Protein AF-A0A5W3Q4G2-F1 (afdb_monomer_lite)

Secondary structure (DSSP, 8-state):
--HHHHHHHTHHHHHHHHHHHHHHS-HHHHHHHHHHHHHHHHHHHHHHHHHHHHHHHHHHHHHHHHHHHHHH--SHHHHHHHHHHHHHHHHHHHHHHHHHHHHHHHHHHHHHHHHHHHHHH-HHHHHHHHHHHHHHHHHH--

Structure (mmCIF, N/CA/C/O backbone):
data_AF-A0A5W3Q4G2-F1
#
_entry.id   AF-A0A5W3Q4G2-F1
#
loop_
_atom_site.group_PDB
_atom_site.id
_atom_site.type_symbol
_atom_site.label_atom_id
_atom_site.label_alt_id
_atom_site.label_comp_id
_atom_site.label_asym_id
_atom_site.label_entity_id
_atom_site.label_seq_id
_atom_site.pdbx_PDB_ins_code
_atom_site.Cartn_x
_atom_site.Cartn_y
_atom_site.Cartn_z
_atom_site.occupancy
_atom_site.B_iso_or_equiv
_atom_site.auth_seq_id
_atom_site.auth_comp_id
_atom_site.auth_asym_id
_atom_site.auth_atom_id
_atom_site.pdbx_PDB_model_num
ATOM 1 N N . THR A 1 1 ? -9.163 12.754 11.957 1.00 50.50 1 THR A N 1
ATOM 2 C CA . THR A 1 1 ? -8.816 11.315 12.004 1.00 50.50 1 THR A CA 1
ATOM 3 C C . THR A 1 1 ? -9.370 10.517 10.826 1.00 50.50 1 THR A C 1
ATOM 5 O O . THR A 1 1 ? -8.588 9.792 10.230 1.00 50.50 1 THR A O 1
ATOM 8 N N . LEU A 1 2 ? -10.629 10.697 10.389 1.00 33.50 2 LEU A N 1
ATOM 9 C CA . LEU A 1 2 ? -11.122 10.146 9.102 1.00 33.50 2 LEU A CA 1
ATOM 10 C C . LEU A 1 2 ? -10.703 11.004 7.881 1.00 33.50 2 LEU A C 1
ATOM 12 O O . LEU A 1 2 ? -10.281 10.485 6.853 1.00 33.50 2 LEU A O 1
ATOM 16 N N . SER A 1 3 ? -10.716 12.335 8.035 1.00 41.03 3 SER A N 1
ATOM 17 C CA . SER A 1 3 ? -10.260 13.304 7.014 1.00 41.03 3 SER A CA 1
ATOM 18 C C . SER A 1 3 ? -8.792 13.091 6.582 1.00 41.03 3 SER A C 1
ATOM 20 O O . SER A 1 3 ? -8.460 13.157 5.401 1.00 41.03 3 SER A O 1
ATOM 22 N N . SER A 1 4 ? -7.926 12.686 7.515 1.00 50.12 4 SER A N 1
ATOM 23 C CA . SER A 1 4 ? -6.516 12.350 7.264 1.00 50.12 4 SER A CA 1
ATOM 24 C C . SER A 1 4 ? -6.300 11.051 6.468 1.00 50.12 4 SER A C 1
ATOM 26 O O . SER A 1 4 ? -5.212 10.849 5.937 1.00 50.12 4 SER A O 1
ATOM 28 N N . ILE A 1 5 ? -7.306 10.171 6.386 1.00 51.53 5 ILE A N 1
ATOM 29 C CA . ILE A 1 5 ? -7.271 8.938 5.579 1.00 51.53 5 ILE A CA 1
ATOM 30 C C . ILE A 1 5 ? -7.723 9.232 4.146 1.00 51.53 5 ILE A C 1
ATOM 32 O O . ILE A 1 5 ? -7.093 8.756 3.207 1.00 51.53 5 ILE A O 1
ATOM 36 N N . SER A 1 6 ? -8.739 10.085 3.975 1.00 49.59 6 SER A N 1
ATOM 37 C CA . SER A 1 6 ? -9.228 10.510 2.655 1.00 49.59 6 SER A CA 1
ATOM 38 C C . SER A 1 6 ? -8.112 11.131 1.804 1.00 49.59 6 SER A C 1
ATOM 40 O O . SER A 1 6 ? -7.865 10.684 0.688 1.00 49.59 6 SER A O 1
ATOM 42 N N . GLY A 1 7 ? -7.334 12.066 2.369 1.00 52.44 7 GLY A N 1
ATOM 43 C CA . GLY A 1 7 ? -6.207 12.695 1.664 1.00 52.44 7 GLY A CA 1
ATOM 44 C C . GLY A 1 7 ? -5.082 11.725 1.271 1.00 52.44 7 GLY A C 1
ATOM 45 O O . GLY A 1 7 ? -4.479 11.878 0.213 1.00 52.44 7 GLY A O 1
ATOM 46 N N . LYS A 1 8 ? -4.825 10.687 2.079 1.00 58.31 8 LYS A N 1
ATOM 47 C CA . LYS A 1 8 ? -3.818 9.653 1.775 1.00 58.31 8 LYS A CA 1
ATOM 48 C C . LYS A 1 8 ? -4.320 8.639 0.739 1.00 58.31 8 LYS A C 1
ATOM 50 O O . LYS A 1 8 ? -3.513 8.118 -0.025 1.00 58.31 8 LYS A O 1
ATOM 55 N N . LEU A 1 9 ? -5.638 8.424 0.650 1.00 55.06 9 LEU A N 1
ATOM 56 C CA . LEU A 1 9 ? -6.270 7.618 -0.402 1.00 55.06 9 LEU A CA 1
ATOM 57 C C . LEU A 1 9 ? -6.089 8.235 -1.799 1.00 55.06 9 LEU A C 1
ATOM 59 O O . LEU A 1 9 ? -5.914 7.495 -2.761 1.00 55.06 9 LEU A O 1
ATOM 63 N N . PHE A 1 10 ? -6.054 9.567 -1.923 1.00 54.34 10 PHE A N 1
ATOM 64 C CA . PHE A 1 10 ? -5.741 10.241 -3.195 1.00 54.34 10 PHE A CA 1
ATOM 65 C C . PHE A 1 10 ? -4.277 10.075 -3.636 1.00 54.34 10 PHE A C 1
ATOM 67 O O . PHE A 1 10 ? -3.970 10.237 -4.817 1.00 54.34 10 PHE A O 1
ATOM 74 N N . GLY A 1 11 ? -3.377 9.687 -2.726 1.00 58.88 11 GLY A N 1
ATOM 75 C CA . GLY A 1 11 ? -2.001 9.322 -3.066 1.00 58.88 11 GLY A CA 1
ATOM 76 C C . GLY A 1 11 ? -1.915 8.053 -3.920 1.00 58.88 11 GLY A C 1
ATOM 77 O O . GLY A 1 11 ? -1.005 7.935 -4.738 1.00 58.88 11 GLY A O 1
ATOM 78 N N . LEU A 1 12 ? -2.884 7.135 -3.804 1.00 61.50 12 LEU A N 1
ATOM 79 C CA . LEU A 1 12 ? -2.908 5.889 -4.578 1.00 61.50 12 LEU A CA 1
ATOM 80 C C . LEU A 1 12 ? -3.041 6.145 -6.090 1.00 61.50 12 LEU A C 1
ATOM 82 O O . LEU A 1 12 ? -2.145 5.712 -6.810 1.00 61.50 12 LEU A O 1
ATOM 86 N N . PRO A 1 13 ? -4.045 6.896 -6.598 1.00 62.03 13 PRO A N 1
ATOM 87 C CA . PRO A 1 13 ? -4.116 7.275 -8.013 1.00 62.03 13 PRO A CA 1
ATOM 88 C C . PRO A 1 13 ? -2.850 7.965 -8.541 1.00 62.03 13 PRO A C 1
ATOM 90 O O . PRO A 1 13 ? -2.381 7.647 -9.632 1.00 62.03 13 PRO A O 1
ATOM 93 N N . ILE A 1 14 ? -2.252 8.864 -7.751 1.00 63.31 14 ILE A N 1
ATOM 94 C CA . ILE A 1 14 ? -1.014 9.575 -8.117 1.00 63.31 14 ILE A CA 1
ATOM 95 C C . ILE A 1 14 ? 0.160 8.595 -8.245 1.00 63.31 14 ILE A C 1
ATOM 97 O O . ILE A 1 14 ? 0.992 8.728 -9.140 1.00 63.31 14 ILE A O 1
ATOM 101 N N . SER A 1 15 ? 0.190 7.559 -7.407 1.00 64.88 15 SER A N 1
ATOM 102 C CA . SER A 1 15 ? 1.220 6.518 -7.448 1.00 64.88 15 SER A CA 1
ATOM 103 C C . SER A 1 15 ? 1.198 5.725 -8.764 1.00 64.88 15 SER A C 1
ATOM 105 O O . SER A 1 15 ? 2.249 5.293 -9.228 1.00 64.88 15 SER A O 1
ATOM 107 N N . PHE A 1 16 ? 0.035 5.575 -9.413 1.00 68.88 16 PHE A N 1
ATOM 108 C CA . PHE A 1 16 ? -0.074 4.925 -10.730 1.00 68.88 16 PHE A CA 1
ATOM 109 C C . PHE A 1 16 ? 0.409 5.811 -11.884 1.00 68.88 16 PHE A C 1
ATOM 111 O O . PHE A 1 16 ? 0.918 5.293 -12.878 1.00 68.88 16 PHE A O 1
ATOM 118 N N . ALA A 1 17 ? 0.314 7.139 -11.757 1.00 75.56 17 ALA A N 1
ATOM 119 C CA . ALA A 1 17 ? 0.838 8.063 -12.767 1.00 75.56 17 ALA A CA 1
ATOM 120 C C . ALA A 1 17 ? 2.360 7.909 -12.951 1.00 75.56 17 ALA A C 1
ATOM 122 O O . ALA A 1 17 ? 2.889 8.152 -14.038 1.00 75.56 17 ALA A O 1
ATOM 123 N N . VAL A 1 18 ? 3.059 7.432 -11.916 1.00 77.69 18 VAL A N 1
ATOM 124 C CA . VAL A 1 18 ? 4.499 7.172 -11.968 1.00 77.69 18 VAL A CA 1
ATOM 125 C C . VAL A 1 18 ? 4.851 6.052 -12.949 1.00 77.69 18 VAL A C 1
ATOM 127 O O . VAL A 1 18 ? 5.833 6.175 -13.680 1.00 77.69 18 VAL A O 1
ATOM 130 N N . ALA A 1 19 ? 4.023 5.010 -13.061 1.00 77.62 19 ALA A N 1
ATOM 131 C CA . ALA A 1 19 ? 4.234 3.949 -14.044 1.00 77.62 19 ALA A CA 1
ATOM 132 C C . ALA A 1 19 ? 4.202 4.499 -15.485 1.00 77.62 19 ALA A C 1
ATOM 134 O O . ALA A 1 19 ? 5.037 4.143 -16.316 1.00 77.62 19 ALA A O 1
ATOM 135 N N . VAL A 1 20 ? 3.296 5.440 -15.769 1.00 77.69 20 VAL A N 1
ATOM 136 C CA . VAL A 1 20 ? 3.221 6.121 -17.073 1.00 77.69 20 VAL A CA 1
ATOM 137 C C . VAL A 1 20 ? 4.419 7.049 -17.289 1.00 77.69 20 VAL A C 1
ATOM 139 O O . VAL A 1 20 ? 4.935 7.141 -18.404 1.00 77.69 20 VAL A O 1
ATOM 142 N N . ALA A 1 21 ? 4.897 7.718 -16.237 1.00 80.94 21 ALA A N 1
ATOM 143 C CA . ALA A 1 21 ? 6.081 8.570 -16.314 1.00 80.94 21 ALA A CA 1
ATOM 144 C C . ALA A 1 21 ? 7.341 7.765 -16.680 1.00 80.94 21 ALA A C 1
ATOM 146 O O . ALA A 1 21 ? 8.077 8.178 -17.573 1.00 80.94 21 ALA A O 1
ATOM 147 N N . ILE A 1 22 ? 7.538 6.581 -16.085 1.00 83.12 22 ILE A N 1
ATOM 148 C CA . ILE A 1 22 ? 8.667 5.677 -16.385 1.00 83.12 22 ILE A CA 1
ATOM 149 C C . ILE A 1 22 ? 8.726 5.316 -17.879 1.00 83.12 22 ILE A C 1
ATOM 151 O O . ILE A 1 22 ? 9.807 5.243 -18.469 1.00 83.12 22 ILE A O 1
ATOM 155 N N . LEU A 1 23 ? 7.578 5.155 -18.548 1.00 80.50 23 LEU A N 1
ATOM 156 C CA . LEU A 1 23 ? 7.544 4.888 -19.992 1.00 80.50 23 LEU A CA 1
ATOM 157 C C . LEU A 1 23 ? 8.114 6.034 -20.833 1.00 80.50 23 LEU A C 1
ATOM 159 O O . LEU A 1 23 ? 8.670 5.782 -21.901 1.00 80.50 23 LEU A O 1
ATOM 163 N N . LYS A 1 24 ? 8.055 7.276 -20.348 1.00 81.38 24 LYS A N 1
ATOM 164 C CA . LYS A 1 24 ? 8.471 8.471 -21.097 1.00 81.38 24 LYS A CA 1
ATOM 165 C C . LYS A 1 24 ? 9.852 9.006 -20.716 1.00 81.38 24 LYS A C 1
ATOM 167 O O . LYS A 1 24 ? 10.388 9.829 -21.447 1.00 81.38 24 LYS A O 1
ATOM 172 N N . THR A 1 25 ? 10.441 8.548 -19.615 1.00 86.00 25 THR A N 1
ATOM 173 C CA . THR A 1 25 ? 11.695 9.104 -19.077 1.00 86.00 25 THR A CA 1
ATOM 174 C C . THR A 1 25 ? 12.920 8.213 -19.325 1.00 86.00 25 THR A C 1
ATOM 176 O O . THR A 1 25 ? 12.799 7.067 -19.759 1.00 86.00 25 THR A O 1
ATOM 179 N N . GLY A 1 26 ? 14.128 8.732 -19.098 1.00 82.81 26 GLY A N 1
ATOM 180 C CA . GLY A 1 26 ? 15.370 7.963 -19.209 1.00 82.81 26 GLY A CA 1
ATOM 181 C C . GLY A 1 26 ? 15.565 6.960 -18.064 1.00 82.81 26 GLY A C 1
ATOM 182 O O . GLY A 1 26 ? 14.747 6.849 -17.145 1.00 82.81 26 GLY A O 1
ATOM 183 N N . LYS A 1 27 ? 16.655 6.180 -18.127 1.00 82.25 27 LYS A N 1
ATOM 184 C CA . LYS A 1 27 ? 16.947 5.118 -17.145 1.00 82.25 27 LYS A CA 1
ATOM 185 C C . LYS A 1 27 ? 17.145 5.679 -15.735 1.00 82.25 27 LYS A C 1
ATOM 187 O O . LYS A 1 27 ? 16.653 5.086 -14.779 1.00 82.25 27 LYS A O 1
ATOM 192 N N . PHE A 1 28 ? 17.845 6.805 -15.612 1.00 85.00 28 PHE A N 1
ATOM 193 C CA . PHE A 1 28 ? 18.143 7.435 -14.326 1.00 85.00 28 PHE A CA 1
ATOM 194 C C . PHE A 1 28 ? 16.884 8.023 -13.679 1.00 85.00 28 PHE A C 1
ATOM 196 O O . PHE A 1 28 ? 16.575 7.725 -12.527 1.00 85.00 28 PHE A O 1
ATOM 203 N N . GLU A 1 29 ? 16.098 8.775 -14.444 1.00 85.25 29 GLU A N 1
ATOM 204 C CA . GLU A 1 29 ? 14.837 9.368 -14.003 1.00 85.25 29 GLU A CA 1
ATOM 205 C C . GLU A 1 29 ? 13.821 8.293 -13.614 1.00 85.25 29 GLU A C 1
ATOM 207 O O . GLU A 1 29 ? 13.082 8.452 -12.646 1.00 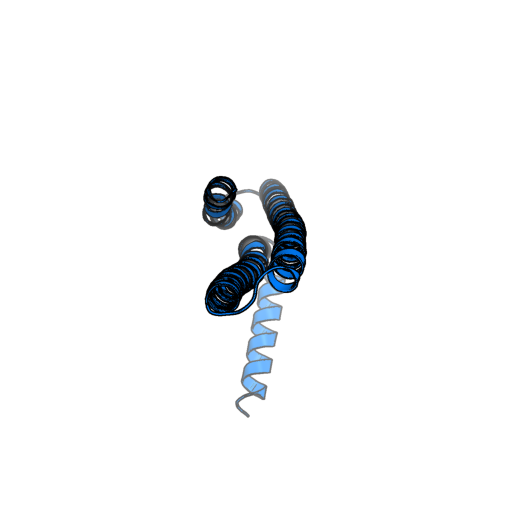85.25 29 GLU A O 1
ATOM 212 N N . SER A 1 30 ? 13.811 7.168 -14.331 1.00 86.00 30 SER A N 1
ATOM 213 C CA . SER A 1 30 ? 12.961 6.027 -13.994 1.00 86.00 30 SER A CA 1
ATOM 214 C C . SER A 1 30 ? 13.365 5.358 -12.674 1.00 86.00 30 SER A C 1
ATOM 216 O O . SER A 1 30 ? 12.494 4.942 -11.915 1.00 86.00 30 SER A O 1
ATOM 218 N N . ILE A 1 31 ? 14.665 5.284 -12.359 1.00 86.50 31 ILE A N 1
ATOM 219 C CA . ILE A 1 31 ? 15.148 4.789 -11.056 1.00 86.50 31 ILE A CA 1
ATOM 220 C C . ILE A 1 31 ? 14.732 5.747 -9.935 1.00 86.50 31 ILE A C 1
ATOM 222 O O . ILE A 1 31 ? 14.236 5.300 -8.901 1.00 86.50 31 ILE A O 1
ATOM 226 N N . LEU A 1 32 ? 14.880 7.059 -10.142 1.00 85.38 32 LEU A N 1
ATOM 227 C CA . LEU A 1 32 ? 14.421 8.064 -9.178 1.00 85.38 32 LEU A CA 1
ATOM 228 C C . LEU A 1 32 ? 12.907 7.971 -8.939 1.00 85.38 32 LEU A C 1
ATOM 230 O O . LEU A 1 32 ? 12.454 8.018 -7.796 1.00 85.38 32 LEU A O 1
ATOM 234 N N . ALA A 1 33 ? 12.131 7.774 -10.004 1.00 86.44 33 ALA A N 1
ATOM 235 C CA . ALA A 1 33 ? 10.691 7.570 -9.927 1.00 86.44 33 ALA A CA 1
ATOM 236 C C . ALA A 1 33 ? 10.323 6.308 -9.120 1.00 86.44 33 ALA A C 1
ATOM 238 O O . ALA A 1 33 ? 9.454 6.367 -8.248 1.00 86.44 33 ALA A O 1
ATOM 239 N N . LEU A 1 34 ? 11.025 5.189 -9.343 1.00 85.94 34 LEU A N 1
ATOM 240 C CA . LEU A 1 34 ? 10.848 3.956 -8.566 1.00 85.94 34 LEU A CA 1
ATOM 241 C C . LEU A 1 34 ? 11.157 4.149 -7.080 1.00 85.94 34 LEU A C 1
ATOM 243 O O . LEU A 1 34 ? 10.389 3.688 -6.237 1.00 85.94 34 LEU A O 1
ATOM 247 N N . LEU A 1 35 ? 12.247 4.847 -6.752 1.00 85.00 35 LEU A N 1
ATOM 248 C CA . LEU A 1 35 ? 12.602 5.162 -5.367 1.00 85.00 35 LEU A CA 1
ATOM 249 C C . LEU A 1 35 ? 11.516 6.010 -4.692 1.00 85.00 35 LEU A C 1
ATOM 251 O O . LEU A 1 35 ? 11.126 5.717 -3.563 1.00 85.00 35 LEU A O 1
ATOM 255 N N . GLY A 1 36 ? 10.972 7.006 -5.395 1.00 84.25 36 GLY A N 1
ATOM 256 C CA . GLY A 1 36 ? 9.867 7.826 -4.892 1.00 84.25 36 GLY A CA 1
ATOM 257 C C . GLY A 1 36 ? 8.613 7.007 -4.568 1.00 84.25 36 GLY A C 1
ATOM 258 O O . GLY A 1 36 ? 8.016 7.174 -3.500 1.00 84.25 36 GLY A O 1
ATOM 259 N N . VAL A 1 37 ? 8.238 6.072 -5.447 1.00 85.94 37 VAL A N 1
ATOM 260 C CA . VAL A 1 37 ? 7.096 5.167 -5.220 1.00 85.94 37 VAL A CA 1
ATOM 261 C C . VAL A 1 37 ? 7.377 4.188 -4.083 1.00 85.94 37 VAL A C 1
ATOM 263 O O . VAL A 1 37 ? 6.492 3.951 -3.261 1.00 85.94 37 VAL A O 1
ATOM 266 N N . ALA A 1 38 ? 8.597 3.657 -3.986 1.00 84.62 38 ALA A N 1
ATOM 267 C CA . ALA A 1 38 ? 8.995 2.756 -2.907 1.00 84.62 38 ALA A CA 1
ATOM 268 C C . ALA A 1 38 ? 8.889 3.438 -1.534 1.00 84.62 38 ALA A C 1
ATOM 270 O O . ALA A 1 38 ? 8.255 2.905 -0.623 1.00 84.62 38 ALA A O 1
ATOM 271 N N . ILE A 1 39 ? 9.439 4.651 -1.405 1.00 84.69 39 ILE A N 1
ATOM 272 C CA . ILE A 1 39 ? 9.376 5.445 -0.169 1.00 84.69 39 ILE A CA 1
ATOM 273 C C . ILE A 1 39 ? 7.923 5.771 0.178 1.00 84.69 39 ILE A C 1
ATOM 275 O O . ILE A 1 39 ? 7.510 5.611 1.324 1.00 84.69 39 ILE A O 1
ATOM 279 N N . THR A 1 40 ? 7.123 6.180 -0.806 1.00 83.88 40 THR A N 1
ATOM 280 C CA . THR A 1 40 ? 5.707 6.508 -0.588 1.00 83.88 40 THR A CA 1
ATOM 281 C C . THR A 1 40 ? 4.921 5.289 -0.099 1.00 83.88 40 THR A C 1
ATOM 283 O O . THR A 1 40 ? 4.183 5.386 0.880 1.00 83.88 40 THR A O 1
ATOM 286 N N . SER A 1 41 ? 5.129 4.126 -0.721 1.00 81.75 41 SER A N 1
ATOM 287 C CA . SER A 1 41 ? 4.497 2.860 -0.319 1.00 81.75 41 SER A CA 1
ATOM 288 C C . SER A 1 41 ? 4.892 2.474 1.112 1.00 81.75 41 SER A C 1
ATOM 290 O O . SER A 1 41 ? 4.035 2.114 1.920 1.00 81.75 41 SER A O 1
ATOM 292 N N . LEU A 1 42 ? 6.171 2.642 1.470 1.00 82.31 42 LEU A N 1
ATOM 293 C CA . LEU A 1 42 ? 6.670 2.406 2.826 1.00 82.31 42 LEU A CA 1
ATOM 294 C C . LEU A 1 42 ? 6.025 3.348 3.856 1.00 82.31 42 LEU A C 1
ATOM 296 O O . LEU A 1 42 ? 5.585 2.899 4.913 1.00 82.31 42 LEU A O 1
ATOM 300 N N . LEU A 1 43 ? 5.925 4.645 3.554 1.00 82.00 43 LEU A N 1
ATOM 301 C CA . LEU A 1 43 ? 5.297 5.629 4.444 1.00 82.00 43 LEU A CA 1
ATOM 302 C C . LEU A 1 43 ? 3.800 5.360 4.651 1.00 82.00 43 LEU A C 1
ATOM 304 O O . LEU A 1 43 ? 3.277 5.565 5.753 1.00 82.00 43 LEU A O 1
ATOM 308 N N . ILE A 1 44 ? 3.105 4.883 3.614 1.00 81.25 44 ILE A N 1
ATOM 309 C CA . ILE A 1 44 ? 1.712 4.436 3.723 1.00 81.25 44 ILE A CA 1
ATOM 310 C C . ILE A 1 44 ? 1.628 3.222 4.655 1.00 81.25 44 ILE A C 1
ATOM 312 O O . ILE A 1 44 ? 0.813 3.233 5.578 1.00 81.25 44 ILE A O 1
ATOM 316 N N . ALA A 1 45 ? 2.497 2.222 4.486 1.00 80.06 45 ALA A N 1
ATOM 317 C CA . ALA A 1 45 ? 2.521 1.039 5.345 1.00 80.06 45 ALA A CA 1
ATOM 318 C C . ALA A 1 45 ? 2.778 1.392 6.823 1.00 80.06 45 ALA A C 1
ATOM 320 O O . ALA A 1 45 ? 2.048 0.933 7.703 1.00 80.06 45 ALA A O 1
ATOM 321 N N . LEU A 1 46 ? 3.751 2.270 7.099 1.00 78.56 46 LEU A N 1
ATOM 322 C CA . LEU A 1 46 ? 4.026 2.768 8.453 1.00 78.56 46 LEU A CA 1
ATOM 323 C C . LEU A 1 46 ? 2.827 3.526 9.037 1.00 78.56 46 LEU A C 1
ATOM 325 O O . LEU A 1 46 ? 2.442 3.291 10.180 1.00 78.56 46 LEU A O 1
ATOM 329 N N . THR A 1 47 ? 2.175 4.373 8.234 1.00 81.06 47 THR A N 1
ATOM 330 C CA . THR A 1 47 ? 0.946 5.063 8.654 1.00 81.06 47 THR A CA 1
ATOM 331 C C . THR A 1 47 ? -0.140 4.064 9.061 1.00 81.06 47 THR A C 1
ATOM 333 O O . THR A 1 47 ? -0.808 4.268 10.074 1.00 81.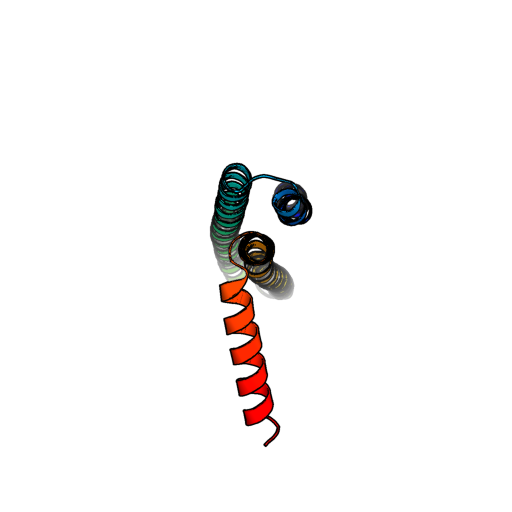06 47 THR A O 1
ATOM 336 N N . ILE A 1 48 ? -0.352 3.007 8.271 1.00 78.19 48 ILE A N 1
ATOM 337 C CA . ILE A 1 48 ? -1.363 1.983 8.562 1.00 78.19 48 ILE A CA 1
ATOM 338 C C . ILE A 1 48 ? -1.024 1.263 9.873 1.00 78.19 48 ILE A C 1
ATOM 340 O O . ILE A 1 48 ? -1.907 1.042 10.703 1.00 78.19 48 ILE A O 1
ATOM 344 N N . TYR A 1 49 ? 0.253 0.949 10.099 1.00 79.62 49 TYR A N 1
ATOM 345 C CA . TYR A 1 49 ? 0.708 0.330 11.341 1.00 79.62 49 TYR A CA 1
ATOM 346 C C . TYR A 1 49 ? 0.419 1.205 12.570 1.00 79.62 49 TYR A C 1
ATOM 348 O O . TYR A 1 49 ? -0.157 0.730 13.555 1.00 79.62 49 TYR A O 1
ATOM 356 N N . ASP A 1 50 ? 0.728 2.500 12.492 1.00 79.38 50 ASP A N 1
ATOM 357 C CA . ASP A 1 50 ? 0.422 3.451 13.562 1.00 79.38 50 ASP A CA 1
ATOM 358 C C . ASP A 1 50 ? -1.086 3.562 13.810 1.00 79.38 50 ASP A C 1
ATOM 360 O O . ASP A 1 50 ? -1.542 3.549 14.958 1.00 79.38 50 ASP A O 1
ATOM 364 N N . GLN A 1 51 ? -1.890 3.594 12.744 1.00 78.19 51 GLN A N 1
ATOM 365 C CA . GLN A 1 51 ? -3.349 3.617 12.853 1.00 78.19 51 GLN A CA 1
ATOM 366 C C . GLN A 1 51 ? -3.899 2.359 13.534 1.00 78.19 51 GLN A C 1
ATOM 368 O O . GLN A 1 51 ? -4.807 2.464 14.363 1.00 78.19 51 GLN A 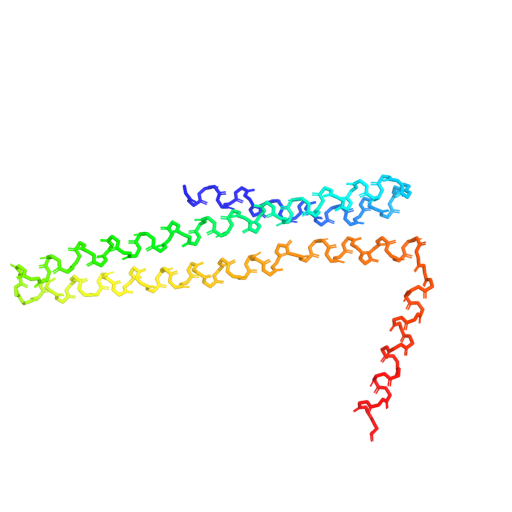O 1
ATOM 373 N N . LYS A 1 52 ? -3.316 1.186 13.269 1.00 78.94 52 LYS A N 1
ATOM 374 C CA . LYS A 1 52 ? -3.690 -0.071 13.930 1.00 78.94 52 LYS A CA 1
ATOM 375 C C . LYS A 1 52 ? -3.380 -0.042 15.429 1.00 78.94 52 LYS A C 1
ATOM 377 O O . LYS A 1 52 ? -4.192 -0.494 16.239 1.00 78.94 52 LYS A O 1
ATOM 382 N N . LYS A 1 53 ? -2.250 0.553 15.831 1.00 79.25 53 LYS A N 1
ATOM 383 C CA . LYS A 1 53 ? -1.906 0.755 17.251 1.00 79.25 53 LYS A CA 1
ATOM 384 C C . LYS A 1 53 ? -2.902 1.683 17.949 1.00 79.25 53 LYS A C 1
ATOM 386 O O . LYS A 1 53 ? -3.359 1.370 19.049 1.00 79.25 53 LYS A O 1
ATOM 391 N N . VAL A 1 54 ? -3.269 2.792 17.306 1.00 79.38 54 VAL A N 1
ATOM 392 C CA . VAL A 1 54 ? -4.279 3.726 17.829 1.00 79.38 54 VAL A CA 1
ATOM 393 C C . VAL A 1 54 ? -5.635 3.034 17.981 1.00 79.38 54 VAL A C 1
ATOM 395 O O . VAL A 1 54 ? -6.255 3.145 19.036 1.00 79.38 54 VAL A O 1
ATOM 398 N N . LEU A 1 55 ? -6.067 2.260 16.981 1.00 79.31 55 LEU A N 1
ATOM 399 C CA . LEU A 1 55 ? -7.318 1.501 17.039 1.00 79.31 55 LEU A CA 1
ATOM 400 C C . LEU A 1 55 ? -7.337 0.515 18.214 1.00 79.31 55 LEU A C 1
ATOM 402 O O . LEU A 1 55 ? -8.311 0.470 18.964 1.00 79.31 55 LEU A O 1
ATOM 406 N N . LYS A 1 56 ? -6.241 -0.221 18.428 1.00 82.19 56 LYS A N 1
ATOM 407 C CA . LYS A 1 56 ? -6.103 -1.135 19.570 1.00 82.19 56 LYS A CA 1
ATOM 408 C C . LYS A 1 56 ? -6.204 -0.400 20.910 1.00 82.19 56 LYS A C 1
ATOM 410 O O . LYS A 1 56 ? -6.856 -0.888 21.827 1.00 82.19 56 LYS A O 1
ATOM 415 N N . SER A 1 57 ? -5.602 0.785 21.016 1.00 80.44 57 SER A N 1
ATOM 416 C CA . SER A 1 57 ? -5.720 1.628 22.212 1.00 80.44 57 SER A CA 1
ATOM 417 C C . SER A 1 57 ? -7.175 2.028 22.479 1.00 80.44 57 SER A C 1
ATOM 419 O O . SER A 1 57 ? -7.657 1.877 23.598 1.00 80.44 57 SER A O 1
ATOM 421 N N . ILE A 1 58 ? -7.905 2.447 21.438 1.00 80.69 58 ILE A N 1
ATOM 422 C CA . ILE A 1 58 ? -9.331 2.794 21.537 1.00 80.69 58 ILE A CA 1
ATOM 423 C C . ILE A 1 58 ? -10.152 1.590 22.017 1.00 80.69 58 ILE A C 1
ATOM 425 O O . ILE A 1 58 ? -10.990 1.743 22.904 1.00 80.69 58 ILE A O 1
ATOM 429 N N . MET A 1 59 ? -9.894 0.391 21.486 1.00 81.44 59 MET A N 1
ATOM 430 C CA . MET A 1 59 ? -10.575 -0.834 21.926 1.00 81.44 59 MET A CA 1
ATOM 431 C C . MET A 1 59 ? -10.325 -1.133 23.409 1.00 81.44 59 MET A C 1
ATOM 433 O O . MET A 1 59 ? -11.270 -1.419 24.141 1.00 81.44 59 MET A O 1
ATOM 437 N N . ASN A 1 60 ? -9.081 -0.995 23.871 1.00 85.38 60 ASN A N 1
ATOM 438 C CA . ASN A 1 60 ? -8.742 -1.185 25.280 1.00 85.38 60 ASN A CA 1
ATOM 439 C C . ASN A 1 60 ? -9.449 -0.157 26.182 1.00 85.38 60 ASN A C 1
ATOM 441 O O . ASN A 1 60 ? -9.939 -0.507 27.254 1.00 85.38 60 ASN A O 1
ATOM 445 N N . SER A 1 61 ? -9.542 1.106 25.751 1.00 82.56 61 SER A N 1
ATOM 446 C CA . SER A 1 61 ? -10.280 2.144 26.484 1.00 82.56 61 SER A CA 1
ATOM 447 C C . SER A 1 61 ? -11.781 1.857 26.541 1.00 82.56 61 SER A C 1
ATOM 449 O O . SER A 1 61 ? -12.394 2.032 27.591 1.00 82.56 61 SER A O 1
ATOM 451 N N . ILE A 1 62 ? -12.372 1.378 25.441 1.00 81.25 62 ILE A N 1
ATOM 452 C CA . ILE A 1 62 ? -13.771 0.927 25.391 1.00 81.25 62 ILE A CA 1
ATOM 453 C C . ILE A 1 62 ? -13.996 -0.204 26.400 1.00 81.25 62 ILE A C 1
ATOM 455 O O . ILE A 1 62 ? -14.959 -0.163 27.166 1.00 81.25 62 ILE A O 1
ATOM 459 N N . ASP A 1 63 ? -13.100 -1.191 26.444 1.00 83.38 63 ASP A N 1
ATOM 460 C CA . ASP A 1 63 ? -13.191 -2.286 27.409 1.00 83.38 63 ASP A CA 1
ATOM 461 C C . ASP A 1 63 ? -13.113 -1.805 28.855 1.00 83.38 63 ASP A C 1
ATOM 463 O O . ASP A 1 63 ? -13.935 -2.233 29.662 1.00 83.38 63 ASP A O 1
ATOM 467 N N . ALA A 1 64 ? -12.184 -0.900 29.171 1.00 81.94 64 ALA A N 1
ATOM 468 C CA . ALA A 1 64 ? -12.027 -0.341 30.512 1.00 81.94 64 ALA A CA 1
ATOM 469 C C . ALA A 1 64 ? -13.245 0.491 30.956 1.00 81.94 64 ALA A C 1
ATOM 471 O O . ALA A 1 64 ? -13.707 0.368 32.090 1.00 81.94 64 ALA A O 1
ATOM 472 N N . LEU A 1 65 ? -13.804 1.308 30.057 1.00 79.50 65 LEU A N 1
ATOM 473 C CA . LEU A 1 65 ? -14.997 2.115 30.334 1.00 79.50 65 LEU A CA 1
ATOM 474 C C . LEU A 1 65 ? -16.214 1.229 30.615 1.00 79.50 65 LEU A C 1
ATOM 476 O O . LEU A 1 65 ? -16.946 1.435 31.588 1.00 79.50 65 LEU A O 1
ATOM 480 N N . PHE A 1 66 ? -16.436 0.215 29.781 1.00 75.00 66 PHE A N 1
ATOM 481 C CA . PHE A 1 66 ? -17.610 -0.637 29.922 1.00 75.00 66 PHE A CA 1
ATOM 482 C C . PHE A 1 66 ? -17.453 -1.721 30.993 1.00 75.00 66 PHE A C 1
ATOM 484 O O . PHE A 1 66 ? -18.466 -2.120 31.562 1.00 75.00 66 PHE A O 1
ATOM 491 N N . SER A 1 67 ? -16.238 -2.166 31.332 1.00 72.12 67 SER A N 1
ATOM 492 C CA . SER A 1 67 ? -16.019 -3.079 32.464 1.00 72.12 67 SER A CA 1
ATOM 493 C C . SER A 1 67 ? -16.362 -2.411 33.800 1.00 72.12 67 SER A C 1
ATOM 495 O O . SER A 1 67 ? -17.087 -3.003 34.599 1.00 72.12 67 SER A O 1
ATOM 497 N N . HIS A 1 68 ? -15.959 -1.150 33.989 1.00 66.88 68 HIS A N 1
ATOM 498 C CA . HIS A 1 68 ? -16.335 -0.345 35.155 1.00 66.88 68 HIS A CA 1
ATOM 499 C C . HIS A 1 68 ? -17.845 -0.096 35.231 1.00 66.88 68 HIS A C 1
ATOM 501 O O . HIS A 1 68 ? -18.452 -0.227 36.291 1.00 66.88 68 HIS A O 1
ATOM 507 N N . THR A 1 69 ? -18.475 0.221 34.098 1.00 62.72 69 THR A N 1
ATOM 508 C CA . THR A 1 69 ? -19.906 0.562 34.073 1.00 62.72 69 THR A CA 1
ATOM 509 C C . THR A 1 69 ? -20.802 -0.668 34.286 1.00 62.72 69 THR A C 1
ATOM 511 O O . THR A 1 69 ? -21.839 -0.573 34.942 1.00 62.72 69 THR A O 1
ATOM 514 N N . LYS A 1 70 ? -20.396 -1.843 33.782 1.00 57.62 70 LYS A N 1
ATOM 515 C CA . LYS A 1 70 ? -21.129 -3.111 33.950 1.00 57.62 70 LYS A CA 1
ATOM 516 C C . LYS A 1 70 ? -21.065 -3.641 35.388 1.00 57.62 70 LYS A C 1
ATOM 518 O O . LYS A 1 70 ? -22.010 -4.280 35.831 1.00 57.62 70 LYS A O 1
ATOM 523 N N . ALA A 1 71 ? -19.991 -3.341 36.122 1.00 58.38 71 ALA A N 1
ATOM 524 C CA . ALA A 1 71 ? -19.871 -3.671 37.544 1.00 58.38 71 ALA A CA 1
ATOM 525 C C . ALA A 1 71 ? -20.807 -2.836 38.444 1.00 58.38 71 ALA A C 1
ATOM 527 O O . ALA A 1 71 ? -21.067 -3.230 39.577 1.00 58.38 71 ALA A O 1
ATOM 528 N N . GLN A 1 72 ? -21.325 -1.702 37.951 1.00 57.22 72 GLN A N 1
ATOM 529 C CA . GLN A 1 72 ? -22.038 -0.712 38.766 1.00 57.22 72 GLN A CA 1
ATOM 530 C C . GLN A 1 72 ? -23.547 -0.596 38.466 1.00 57.22 72 GLN A C 1
ATOM 532 O O . GLN A 1 72 ? -24.251 0.102 39.194 1.00 57.22 72 GLN A O 1
ATOM 537 N N . ARG A 1 73 ? -24.086 -1.255 37.425 1.00 57.34 73 ARG A N 1
ATOM 538 C CA . ARG A 1 73 ? -25.524 -1.190 37.077 1.00 57.34 73 ARG A CA 1
ATOM 539 C C . ARG A 1 73 ? -26.098 -2.535 36.612 1.00 57.34 73 ARG A C 1
ATOM 541 O O . ARG A 1 73 ? -25.506 -3.196 35.764 1.00 57.34 73 ARG A O 1
ATOM 548 N N . SER A 1 74 ? -27.279 -2.903 37.125 1.00 60.00 74 SER A N 1
ATOM 549 C CA . SER A 1 74 ? -28.048 -4.100 36.741 1.00 60.00 74 SER A CA 1
ATOM 550 C C . SER A 1 74 ? -29.195 -3.774 35.766 1.00 60.00 74 SER A C 1
ATOM 552 O O . SER A 1 74 ? -29.722 -2.662 35.760 1.00 60.00 74 SER A O 1
ATOM 554 N N . GLY A 1 75 ? -29.582 -4.751 34.935 1.00 72.12 75 GLY A N 1
ATOM 555 C CA . GLY A 1 75 ? -30.773 -4.692 34.071 1.00 72.12 75 GLY A CA 1
ATOM 556 C C . GLY A 1 75 ? -30.554 -4.142 32.651 1.00 72.12 75 GLY A C 1
ATOM 557 O O . GLY A 1 75 ? -29.478 -4.281 32.071 1.00 72.12 75 GLY A O 1
ATOM 558 N N . GLU A 1 76 ? -31.592 -3.506 32.099 1.00 69.06 76 GLU A N 1
ATOM 559 C CA . GLU A 1 76 ? -31.736 -3.016 30.709 1.00 69.06 76 GLU A CA 1
ATOM 560 C C . GLU A 1 76 ? -30.587 -2.099 30.242 1.00 69.06 76 GLU A C 1
ATOM 562 O O . GLU A 1 76 ? -30.171 -2.103 29.082 1.00 69.06 76 GLU A O 1
ATOM 567 N N . LEU A 1 77 ? -29.981 -1.357 31.171 1.00 64.88 77 LEU A N 1
ATOM 568 C CA . LEU A 1 77 ? -28.840 -0.501 30.867 1.00 64.88 77 LEU A CA 1
ATOM 569 C C . LEU A 1 77 ? -27.554 -1.293 30.587 1.00 64.88 77 LEU A C 1
ATOM 571 O O . LEU A 1 77 ? -26.747 -0.879 29.755 1.00 64.88 77 LEU A O 1
ATOM 575 N N . ALA A 1 78 ? -27.362 -2.435 31.255 1.00 70.12 78 ALA A N 1
ATOM 576 C CA . ALA A 1 78 ? -26.241 -3.332 30.982 1.00 70.12 78 ALA A CA 1
ATOM 577 C C . ALA A 1 78 ? -26.385 -3.983 29.597 1.00 70.12 78 ALA A C 1
ATOM 579 O O . ALA A 1 78 ? -25.386 -4.188 28.902 1.00 70.12 78 ALA A O 1
ATOM 580 N N . GLU A 1 79 ? -27.624 -4.241 29.170 1.00 74.88 79 GLU A N 1
ATOM 581 C CA . GLU A 1 79 ? -27.939 -4.729 27.829 1.00 74.88 79 GLU A CA 1
ATOM 582 C C . GLU A 1 79 ? -27.641 -3.663 26.763 1.00 74.88 79 GLU A C 1
ATOM 584 O O . GLU A 1 79 ? -26.886 -3.933 25.825 1.00 74.88 79 GLU A O 1
ATOM 589 N N . LEU A 1 80 ? -28.107 -2.422 26.950 1.00 76.44 80 LEU A N 1
ATOM 590 C CA . LEU A 1 80 ? -27.793 -1.296 26.057 1.00 76.44 80 LEU A CA 1
ATOM 591 C C . LEU A 1 80 ? -26.282 -1.051 25.935 1.00 76.44 80 LEU A C 1
ATOM 593 O O . LEU A 1 80 ? -25.773 -0.866 24.827 1.00 76.44 80 LEU A O 1
ATOM 597 N N . ILE A 1 81 ? -25.556 -1.112 27.055 1.00 75.69 81 ILE A N 1
ATOM 598 C CA . ILE A 1 81 ? -24.091 -1.017 27.101 1.00 75.69 81 ILE A CA 1
ATOM 599 C C . ILE A 1 81 ? -23.441 -2.142 26.289 1.00 75.69 81 ILE A C 1
ATOM 601 O O . ILE A 1 81 ? -22.536 -1.886 25.491 1.00 75.69 81 ILE A O 1
ATOM 605 N N . SER A 1 82 ? -23.906 -3.382 26.455 1.00 77.69 82 SER A N 1
ATOM 606 C CA . SER A 1 82 ? -23.355 -4.529 25.728 1.00 77.69 82 SER A CA 1
ATOM 607 C C . SER A 1 82 ? -23.556 -4.405 24.214 1.00 77.69 82 SER A C 1
ATOM 609 O O . SER A 1 82 ? -22.614 -4.616 23.451 1.00 77.69 82 SER A O 1
ATOM 611 N N . LYS A 1 83 ? -24.733 -3.935 23.786 1.00 82.19 83 LYS A N 1
ATOM 612 C CA . LYS A 1 83 ? -25.083 -3.729 22.376 1.00 82.19 83 LYS A CA 1
ATOM 613 C C . LYS A 1 83 ? -24.267 -2.597 21.743 1.00 82.19 83 LYS A C 1
ATOM 615 O O . LYS A 1 83 ? -23.856 -2.687 20.585 1.00 82.19 83 LYS A O 1
ATOM 620 N N . HIS A 1 84 ? -23.985 -1.536 22.505 1.00 80.62 84 HIS A N 1
ATOM 621 C CA . HIS A 1 84 ? -23.118 -0.440 22.058 1.00 80.62 84 HIS A CA 1
ATOM 622 C C . HIS A 1 84 ? -21.654 -0.876 21.941 1.00 80.62 84 HIS A C 1
ATOM 624 O O . HIS A 1 84 ? -20.996 -0.572 20.943 1.00 80.62 84 HIS A O 1
ATOM 630 N N . LYS A 1 85 ? -21.162 -1.641 22.924 1.00 81.50 85 LYS A N 1
ATOM 631 C CA . LYS A 1 85 ? -19.830 -2.252 22.887 1.00 81.50 85 LYS A CA 1
ATOM 632 C C . LYS A 1 85 ? -19.674 -3.138 21.650 1.00 81.50 85 LYS A C 1
ATOM 634 O O . LYS A 1 85 ? -18.686 -3.011 20.933 1.00 81.50 85 LYS A O 1
ATOM 639 N N . GLU A 1 86 ? -20.654 -3.987 21.361 1.00 82.75 86 GLU A N 1
ATOM 640 C CA . GLU A 1 86 ? -20.616 -4.887 20.207 1.00 82.75 86 GLU A CA 1
ATOM 641 C C . GLU A 1 86 ? -20.578 -4.134 18.867 1.00 82.75 86 GLU A C 1
ATOM 643 O O . GLU A 1 86 ? -19.762 -4.463 18.002 1.00 82.75 86 GLU A O 1
ATOM 648 N N . LYS A 1 87 ? -21.381 -3.070 18.710 1.00 82.31 87 LYS A N 1
ATOM 649 C CA . LYS A 1 87 ? -21.326 -2.201 17.520 1.00 82.31 87 LYS A CA 1
ATOM 650 C C . LYS A 1 87 ? -19.948 -1.571 17.327 1.00 82.31 87 LYS A C 1
ATOM 652 O O . LYS A 1 87 ? -19.420 -1.606 16.216 1.00 82.31 87 LYS A O 1
ATOM 657 N N . LEU A 1 88 ? -19.351 -1.034 18.391 1.00 80.38 88 LEU A N 1
ATOM 658 C CA . LEU A 1 88 ? -18.010 -0.442 18.335 1.00 80.38 88 LEU A CA 1
ATOM 659 C C . LEU A 1 88 ? -16.945 -1.483 17.966 1.00 80.38 88 LEU A C 1
ATOM 661 O O . LEU A 1 88 ? -16.067 -1.212 17.150 1.00 80.38 88 LEU A O 1
ATOM 665 N N . TYR A 1 89 ? -17.059 -2.699 18.499 1.00 81.06 89 TYR A N 1
ATOM 666 C CA . TYR A 1 89 ? -16.190 -3.818 18.138 1.00 81.06 89 TYR A CA 1
ATOM 667 C C . TYR A 1 89 ? -16.349 -4.239 16.674 1.00 81.06 89 TYR A C 1
ATOM 669 O O . TYR A 1 89 ? -15.358 -4.489 15.989 1.00 81.06 89 TYR A O 1
ATOM 677 N N . SER A 1 90 ? -17.582 -4.300 16.169 1.00 82.00 90 SER A N 1
ATOM 678 C CA . SER A 1 90 ? -17.851 -4.581 14.757 1.00 82.00 90 SER A CA 1
ATOM 679 C C . SER A 1 90 ? -17.242 -3.514 13.844 1.00 82.00 90 SER A C 1
ATOM 681 O O . SER A 1 90 ? -16.596 -3.868 12.858 1.00 82.00 90 SER A O 1
ATOM 683 N N . GLN A 1 91 ? -17.361 -2.233 14.203 1.00 78.81 91 GLN A N 1
ATOM 684 C CA . GLN A 1 91 ? -16.732 -1.129 13.473 1.00 78.81 91 GLN A CA 1
ATOM 685 C C . GLN A 1 91 ? -15.201 -1.202 13.516 1.00 78.81 91 GLN A C 1
ATOM 687 O O . GLN A 1 91 ? -14.558 -1.034 12.483 1.00 78.81 91 GLN A O 1
ATOM 692 N N . ALA A 1 92 ? -14.614 -1.505 14.677 1.00 75.81 92 ALA A N 1
ATOM 693 C CA . ALA A 1 92 ? -13.169 -1.664 14.817 1.00 75.81 92 ALA A CA 1
ATOM 694 C C . ALA A 1 92 ? -12.641 -2.825 13.961 1.00 75.81 92 ALA A C 1
ATOM 696 O O . ALA A 1 92 ? -11.646 -2.664 13.261 1.00 75.81 92 ALA A O 1
ATOM 697 N N . ARG A 1 93 ? -13.340 -3.968 13.936 1.00 80.44 93 ARG A N 1
ATOM 698 C CA . ARG A 1 93 ? -12.992 -5.096 13.055 1.00 80.44 93 ARG A CA 1
ATOM 699 C C . ARG A 1 93 ? -13.097 -4.734 11.574 1.00 80.44 93 ARG A C 1
ATOM 701 O O . ARG A 1 93 ? -12.206 -5.081 10.806 1.00 80.44 93 ARG A O 1
ATOM 708 N N . GLY A 1 94 ? -14.153 -4.021 11.176 1.00 81.25 94 GLY A N 1
ATOM 709 C CA . GLY A 1 94 ? -14.304 -3.539 9.800 1.00 81.25 94 GLY A CA 1
ATOM 710 C C . GLY A 1 94 ? -13.171 -2.595 9.393 1.00 81.25 94 GLY A C 1
ATOM 711 O O . GLY A 1 94 ? -12.630 -2.705 8.295 1.00 81.25 94 GLY A O 1
ATOM 712 N N . LEU A 1 95 ? -12.759 -1.714 10.306 1.00 77.88 95 LEU A N 1
ATOM 713 C CA . LEU A 1 95 ? -11.642 -0.807 10.079 1.00 77.88 95 LEU A CA 1
ATOM 714 C C . LEU A 1 95 ? -10.297 -1.550 10.008 1.00 77.88 95 LEU A C 1
ATOM 716 O O . LEU A 1 95 ? -9.497 -1.236 9.132 1.00 77.88 95 LEU A O 1
ATOM 720 N N . ASP A 1 96 ? -10.054 -2.550 10.861 1.00 7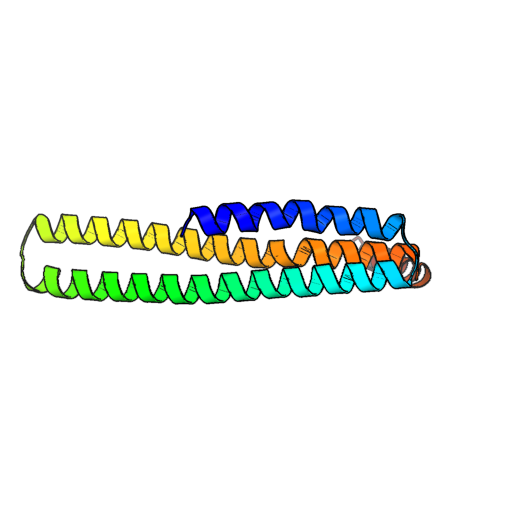9.25 96 ASP A N 1
ATOM 721 C CA . ASP A 1 96 ? -8.836 -3.377 10.801 1.00 79.25 96 ASP A CA 1
ATOM 722 C C . ASP A 1 96 ? -8.739 -4.149 9.474 1.00 79.25 96 ASP A C 1
ATOM 724 O O . ASP A 1 96 ? -7.689 -4.156 8.833 1.00 79.25 96 ASP A O 1
ATOM 728 N N . ALA A 1 97 ? -9.853 -4.719 9.000 1.00 79.56 97 ALA A N 1
ATOM 729 C CA . ALA A 1 97 ? -9.915 -5.374 7.695 1.00 79.56 97 ALA A CA 1
ATOM 730 C C . ALA A 1 97 ? -9.623 -4.3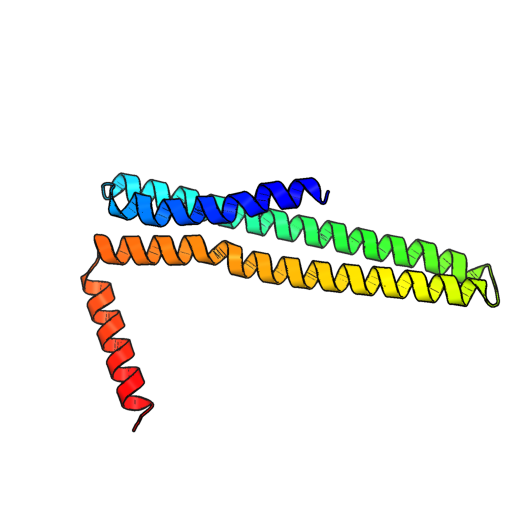96 6.541 1.00 79.56 97 ALA A C 1
ATOM 732 O O . ALA A 1 97 ? -8.831 -4.707 5.648 1.00 79.56 97 ALA A O 1
ATOM 733 N N . ALA A 1 98 ? -10.201 -3.190 6.579 1.00 77.75 98 ALA A N 1
ATOM 734 C CA . ALA A 1 98 ? -9.925 -2.149 5.590 1.00 77.75 98 ALA A CA 1
ATOM 735 C C . ALA A 1 98 ? -8.450 -1.709 5.604 1.00 77.75 98 ALA A C 1
ATOM 737 O O . ALA A 1 98 ? -7.861 -1.499 4.545 1.00 77.75 98 ALA A O 1
ATOM 738 N N . MET A 1 99 ? -7.830 -1.615 6.785 1.00 77.62 99 MET A N 1
ATOM 739 C CA . MET A 1 99 ? -6.403 -1.309 6.928 1.00 77.62 99 MET A CA 1
ATOM 740 C C . MET A 1 99 ? -5.513 -2.388 6.297 1.00 77.62 99 MET A C 1
ATOM 742 O O . MET A 1 99 ? -4.566 -2.053 5.588 1.00 77.62 99 MET A O 1
ATOM 746 N N . VAL A 1 100 ? -5.825 -3.673 6.499 1.00 78.75 100 VAL A N 1
ATOM 747 C CA . VAL A 1 100 ? -5.095 -4.784 5.857 1.00 78.75 100 VAL A CA 1
ATOM 748 C C . VAL A 1 100 ? -5.227 -4.716 4.335 1.00 78.75 100 VAL A C 1
ATOM 750 O O . VAL A 1 100 ? -4.234 -4.839 3.620 1.00 78.75 100 VAL A O 1
ATOM 753 N N . PHE A 1 101 ? -6.435 -4.461 3.833 1.00 79.69 101 PHE A N 1
ATOM 754 C CA . PHE A 1 101 ? -6.677 -4.328 2.399 1.00 79.69 101 PHE A CA 1
ATOM 755 C C . PHE A 1 101 ? -5.909 -3.147 1.785 1.00 79.69 101 PHE A C 1
ATOM 757 O O . PHE A 1 101 ? -5.272 -3.290 0.742 1.00 79.69 101 PHE A O 1
ATOM 764 N N . LEU A 1 102 ? -5.890 -1.998 2.468 1.00 76.88 102 LEU A N 1
ATOM 765 C CA . LEU A 1 102 ? -5.102 -0.833 2.058 1.00 76.88 102 LEU A CA 1
ATOM 766 C C . LEU A 1 102 ? -3.600 -1.119 2.038 1.00 76.88 102 LEU A C 1
ATOM 768 O O . LEU A 1 102 ? -2.904 -0.603 1.169 1.00 76.88 102 LEU A O 1
ATOM 772 N N . LEU A 1 103 ? -3.098 -1.950 2.953 1.00 77.06 103 LEU A N 1
ATOM 773 C CA . LEU A 1 103 ? -1.688 -2.327 2.987 1.00 77.06 103 LEU A CA 1
ATOM 774 C C . LEU A 1 103 ? -1.312 -3.150 1.748 1.00 77.06 103 LEU A C 1
ATOM 776 O O . LEU A 1 103 ? -0.314 -2.847 1.097 1.00 77.06 103 LEU A O 1
ATOM 780 N N . ILE A 1 104 ? -2.155 -4.108 1.357 1.00 80.44 104 ILE A N 1
ATOM 781 C CA . ILE A 1 104 ? -1.976 -4.883 0.119 1.00 80.44 104 ILE A CA 1
ATOM 782 C C . ILE A 1 104 ? -2.011 -3.954 -1.101 1.00 80.44 104 ILE A C 1
ATOM 784 O O . ILE A 1 104 ? -1.118 -3.996 -1.946 1.00 80.44 104 ILE A O 1
ATOM 788 N N . ILE A 1 105 ? -3.008 -3.069 -1.170 1.00 79.06 105 ILE A N 1
ATOM 789 C CA . ILE A 1 105 ? -3.151 -2.123 -2.281 1.00 79.06 105 ILE A CA 1
ATOM 790 C C . ILE A 1 105 ? -1.974 -1.147 -2.352 1.00 79.06 105 ILE A C 1
ATOM 792 O O . ILE A 1 105 ? -1.549 -0.802 -3.451 1.00 79.06 105 ILE A O 1
ATOM 796 N N . SER A 1 106 ? -1.409 -0.732 -1.217 1.00 77.75 106 SER A N 1
ATOM 797 C CA . SER A 1 106 ? -0.281 0.206 -1.185 1.00 77.75 106 SER A CA 1
ATOM 798 C C . SER A 1 106 ? 0.980 -0.330 -1.866 1.00 77.75 106 SER A C 1
ATOM 800 O O . SER A 1 106 ? 1.786 0.461 -2.345 1.00 77.75 106 SER A O 1
ATOM 802 N N . ALA A 1 107 ? 1.132 -1.653 -1.970 1.00 78.25 107 ALA A N 1
ATOM 803 C CA . ALA A 1 107 ? 2.260 -2.279 -2.654 1.00 78.25 107 ALA A CA 1
ATOM 804 C C . ALA A 1 107 ? 2.062 -2.388 -4.179 1.00 78.25 107 ALA A C 1
ATOM 806 O O . ALA A 1 107 ? 3.039 -2.505 -4.921 1.00 78.25 107 ALA A O 1
ATOM 807 N N . LEU A 1 108 ? 0.819 -2.328 -4.674 1.00 82.88 108 LEU A N 1
ATOM 808 C CA . LEU A 1 108 ? 0.514 -2.510 -6.099 1.00 82.88 108 LEU A CA 1
ATOM 809 C C . LEU A 1 108 ? 1.181 -1.468 -7.012 1.00 82.88 108 LEU A C 1
ATOM 811 O O . LEU A 1 108 ? 1.772 -1.879 -8.012 1.00 82.88 108 LEU A O 1
ATOM 815 N N . PRO A 1 109 ? 1.160 -0.153 -6.708 1.00 83.00 109 PRO A N 1
ATOM 816 C CA . PRO A 1 109 ? 1.803 0.843 -7.562 1.00 83.00 109 PRO A CA 1
ATOM 817 C C . PRO A 1 109 ? 3.306 0.611 -7.714 1.00 83.00 109 PRO A C 1
ATOM 819 O O . PRO A 1 109 ? 3.850 0.812 -8.801 1.00 83.00 109 PRO A O 1
ATOM 822 N N . PHE A 1 110 ? 3.972 0.149 -6.651 1.00 84.19 110 PHE A N 1
ATOM 823 C CA . PHE A 1 110 ? 5.386 -0.210 -6.698 1.00 84.19 110 PHE A CA 1
ATOM 824 C C . PHE A 1 110 ? 5.622 -1.415 -7.611 1.00 84.19 110 PHE A C 1
ATOM 826 O O . PHE A 1 110 ? 6.449 -1.332 -8.517 1.00 84.19 110 PHE A O 1
ATOM 833 N N . MET A 1 111 ? 4.851 -2.493 -7.440 1.00 85.62 111 MET A N 1
ATOM 834 C CA . MET A 1 111 ? 4.962 -3.696 -8.275 1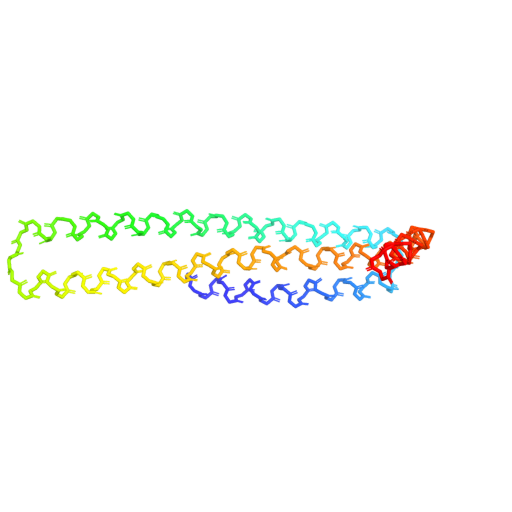.00 85.62 111 MET A CA 1
ATOM 835 C C . MET A 1 111 ? 4.718 -3.397 -9.758 1.00 85.62 111 MET A C 1
ATOM 837 O O . MET A 1 111 ? 5.466 -3.861 -10.617 1.00 85.62 111 MET A O 1
ATOM 841 N N . ILE A 1 112 ? 3.712 -2.576 -10.064 1.00 85.81 112 ILE A N 1
ATOM 842 C CA . ILE A 1 112 ? 3.390 -2.171 -11.437 1.00 85.81 112 ILE A CA 1
ATOM 843 C C . ILE A 1 112 ? 4.505 -1.303 -12.020 1.00 85.81 112 ILE A C 1
ATOM 845 O O . ILE A 1 112 ? 4.967 -1.562 -13.130 1.00 85.81 112 ILE A O 1
ATOM 849 N N . SER A 1 113 ? 4.982 -0.308 -11.270 1.00 84.12 113 SER A N 1
ATOM 850 C CA . SER A 1 113 ? 6.074 0.565 -11.717 1.00 84.12 113 SER A CA 1
ATOM 851 C C . SER A 1 113 ? 7.363 -0.224 -11.962 1.00 84.12 113 SER A C 1
ATOM 853 O O . SER A 1 113 ? 8.054 0.016 -12.952 1.00 84.12 113 SER A O 1
ATOM 855 N N . LEU A 1 114 ? 7.663 -1.203 -11.102 1.00 85.50 114 LEU A N 1
ATOM 856 C CA . LEU A 1 114 ? 8.806 -2.101 -11.253 1.00 85.50 114 LEU A CA 1
ATOM 857 C C . LEU A 1 114 ? 8.674 -2.971 -12.509 1.00 85.50 114 LEU A C 1
ATOM 859 O O . LEU A 1 114 ? 9.621 -3.063 -13.289 1.00 85.50 114 LEU A O 1
ATOM 863 N N . GLY A 1 115 ? 7.494 -3.548 -12.750 1.00 83.56 115 GLY A N 1
ATOM 864 C CA . GLY A 1 115 ? 7.215 -4.317 -13.964 1.00 83.56 115 GLY A CA 1
ATOM 865 C C . GLY A 1 115 ? 7.397 -3.486 -15.237 1.00 83.56 115 GLY A C 1
ATOM 866 O O . GLY A 1 115 ? 8.063 -3.923 -16.174 1.00 83.56 115 GLY A O 1
ATOM 867 N N . VAL A 1 116 ? 6.888 -2.251 -15.247 1.00 85.00 116 VAL A N 1
ATOM 868 C CA . VAL A 1 116 ? 7.051 -1.316 -16.373 1.00 85.00 116 VAL A CA 1
ATOM 869 C C . VAL A 1 116 ? 8.521 -0.945 -16.597 1.00 85.00 116 VAL A C 1
ATOM 871 O O . VAL A 1 116 ? 8.983 -0.904 -17.739 1.00 85.00 116 VAL A O 1
ATOM 874 N N . TYR A 1 117 ? 9.285 -0.723 -15.526 1.00 85.62 117 TYR A N 1
ATOM 875 C CA . TYR A 1 117 ? 10.724 -0.475 -15.621 1.00 85.62 117 TYR A CA 1
ATOM 876 C C . TYR A 1 117 ? 11.473 -1.663 -16.234 1.00 85.62 117 TYR A C 1
ATOM 878 O O . TYR A 1 117 ? 12.280 -1.484 -17.151 1.00 85.62 117 TYR A O 1
ATOM 886 N N . MET A 1 118 ? 11.185 -2.878 -15.758 1.00 83.81 118 MET A N 1
ATOM 887 C CA . MET A 1 118 ? 11.782 -4.104 -16.287 1.00 83.81 118 MET A CA 1
ATOM 888 C C . MET A 1 118 ? 11.423 -4.310 -17.760 1.00 83.81 118 MET A C 1
ATOM 890 O O . MET A 1 118 ? 12.300 -4.651 -18.546 1.00 83.81 118 MET A O 1
ATOM 894 N N . PHE A 1 119 ? 10.183 -4.010 -18.159 1.00 82.25 119 PHE A N 1
ATOM 895 C CA . PHE A 1 119 ? 9.756 -4.037 -19.560 1.00 82.25 119 PHE A CA 1
ATOM 896 C C . PHE A 1 119 ? 10.545 -3.108 -20.452 1.00 82.25 119 PHE A C 1
ATOM 898 O O . PHE A 1 119 ? 10.998 -3.504 -21.525 1.00 82.25 119 PHE A O 1
ATOM 905 N N . LYS A 1 120 ? 10.762 -1.886 -19.988 1.00 82.50 120 LYS A N 1
ATOM 906 C CA . LYS A 1 120 ? 11.433 -0.881 -20.792 1.00 82.50 120 LYS A CA 1
ATOM 907 C C . LYS A 1 120 ? 12.943 -1.103 -20.907 1.00 82.50 120 LYS A C 1
ATOM 909 O O . LYS A 1 120 ? 13.496 -0.907 -21.984 1.00 82.50 120 LYS A O 1
ATOM 914 N N . PHE A 1 121 ? 13.618 -1.469 -19.816 1.00 83.19 121 PHE A N 1
ATOM 915 C CA . PHE A 1 121 ? 15.089 -1.480 -19.762 1.00 83.19 121 PHE A CA 1
ATOM 916 C C . PHE A 1 121 ? 15.716 -2.877 -19.687 1.00 83.19 121 PHE A C 1
ATOM 918 O O . PHE A 1 121 ? 16.915 -3.009 -19.927 1.00 83.19 121 PHE A O 1
ATOM 925 N N . HIS A 1 122 ? 14.936 -3.913 -19.370 1.00 79.25 122 HIS A N 1
ATOM 926 C CA . HIS A 1 122 ? 15.403 -5.294 -19.225 1.00 79.25 122 HIS A CA 1
ATOM 927 C C . HIS A 1 122 ? 14.474 -6.297 -19.945 1.00 79.25 122 HIS A C 1
ATOM 929 O O . HIS A 1 122 ? 13.974 -7.237 -19.317 1.00 79.25 122 HIS A O 1
ATOM 935 N N . PRO A 1 123 ? 14.267 -6.155 -21.271 1.00 76.69 123 PRO A N 1
ATOM 936 C CA . PRO A 1 123 ? 13.323 -6.983 -22.031 1.00 76.69 123 PRO A CA 1
ATOM 937 C C . PRO A 1 123 ? 13.644 -8.485 -21.966 1.00 76.69 123 PRO A C 1
ATOM 939 O O . PRO A 1 123 ? 12.736 -9.316 -21.986 1.00 76.69 123 PRO A O 1
ATOM 942 N N . SER A 1 124 ? 14.919 -8.853 -21.795 1.00 72.06 124 SER A N 1
ATOM 943 C CA . SER A 1 124 ? 15.347 -10.246 -21.627 1.00 72.06 124 SER A CA 1
ATOM 944 C C . SER A 1 124 ? 14.677 -10.930 -20.431 1.00 72.06 124 SER A C 1
ATOM 946 O O . SER A 1 124 ? 14.351 -12.108 -20.514 1.00 72.06 124 SER A O 1
ATOM 948 N N . VAL A 1 125 ? 14.413 -10.205 -19.336 1.00 66.75 125 VAL A N 1
ATOM 949 C CA . VAL A 1 125 ? 13.772 -10.779 -18.140 1.00 66.75 125 VAL A CA 1
ATOM 950 C C . VAL A 1 125 ? 12.309 -11.139 -18.406 1.00 66.75 125 VAL A C 1
ATOM 952 O O . VAL A 1 125 ? 11.832 -12.161 -17.923 1.00 66.75 125 VAL A O 1
ATOM 955 N N . ILE A 1 126 ? 11.611 -10.365 -19.238 1.00 66.00 126 ILE A N 1
ATOM 956 C CA . ILE A 1 126 ? 10.242 -10.691 -19.666 1.00 66.00 126 ILE A CA 1
ATOM 957 C C . ILE A 1 126 ? 10.206 -11.880 -20.600 1.00 66.00 126 ILE A C 1
ATOM 959 O O . ILE A 1 126 ? 9.301 -12.698 -20.490 1.00 66.00 126 ILE A O 1
ATOM 963 N N . SER A 1 127 ? 11.206 -12.027 -21.468 1.00 69.25 127 SER A N 1
ATOM 964 C CA . SER A 1 127 ? 11.320 -13.232 -22.287 1.00 69.25 127 SER A CA 1
ATOM 965 C C . SER A 1 127 ? 11.431 -14.490 -21.418 1.00 69.25 127 SER A C 1
ATOM 967 O O . SER A 1 127 ? 10.772 -15.486 -21.706 1.00 69.25 127 SER A O 1
ATOM 969 N N . TYR A 1 128 ? 12.206 -14.441 -20.327 1.00 70.94 128 TYR A N 1
ATOM 970 C CA . TYR A 1 128 ? 12.285 -15.545 -19.363 1.00 70.94 128 TYR A CA 1
ATOM 971 C C . TYR A 1 128 ? 10.973 -15.761 -18.605 1.00 70.94 128 TYR A C 1
ATOM 973 O O . TYR A 1 128 ? 10.563 -16.903 -18.419 1.00 70.94 128 TYR A O 1
ATOM 981 N N . PHE A 1 129 ? 10.294 -14.686 -18.199 1.00 72.25 129 PHE A N 1
ATOM 982 C CA . PHE A 1 129 ? 9.020 -14.782 -17.484 1.00 72.25 129 PHE A CA 1
ATOM 983 C C . PHE A 1 129 ? 7.910 -15.374 -18.360 1.00 72.25 129 PHE A C 1
ATOM 985 O O . PHE A 1 129 ? 7.177 -16.250 -17.915 1.00 72.25 129 PHE A O 1
ATOM 992 N N . ASN A 1 130 ? 7.826 -14.955 -19.624 1.00 76.38 130 ASN A N 1
ATOM 993 C CA . ASN A 1 130 ? 6.883 -15.513 -20.591 1.00 76.38 130 ASN A CA 1
ATOM 994 C C . ASN A 1 130 ? 7.179 -16.990 -20.859 1.00 76.38 130 ASN A C 1
ATOM 996 O O . ASN A 1 130 ? 6.257 -17.793 -20.842 1.00 76.38 130 ASN A O 1
ATOM 1000 N N . CYS A 1 131 ? 8.454 -17.361 -21.020 1.00 75.81 131 CYS A N 1
ATOM 1001 C CA . CYS A 1 131 ? 8.861 -18.760 -21.159 1.00 75.81 131 CYS A CA 1
ATOM 1002 C C . CYS A 1 131 ? 8.464 -19.595 -19.928 1.00 75.81 131 CYS A C 1
ATOM 1004 O O . CYS A 1 131 ? 7.924 -20.688 -20.066 1.00 75.81 131 CYS A O 1
ATOM 1006 N N . PHE A 1 132 ? 8.653 -19.062 -18.717 1.00 78.19 132 PHE A N 1
ATOM 1007 C CA . PHE A 1 132 ? 8.221 -19.725 -17.486 1.00 78.19 132 PHE A CA 1
ATOM 1008 C C . PHE A 1 132 ? 6.700 -19.919 -17.426 1.00 78.19 132 PHE A C 1
ATOM 1010 O O . PHE A 1 132 ? 6.247 -21.015 -17.108 1.00 78.19 132 PHE A O 1
ATOM 1017 N N . ILE A 1 133 ? 5.913 -18.884 -17.742 1.00 78.19 133 ILE A N 1
ATOM 1018 C CA . ILE A 1 133 ? 4.445 -18.971 -17.773 1.00 78.19 133 ILE A CA 1
ATOM 1019 C C . ILE A 1 133 ? 3.989 -20.007 -18.800 1.00 78.19 133 ILE A C 1
ATOM 1021 O O . ILE A 1 133 ? 3.101 -20.800 -18.502 1.00 78.19 133 ILE A O 1
ATOM 1025 N N . ASP A 1 134 ? 4.613 -20.037 -19.974 1.00 82.56 134 ASP A N 1
ATOM 1026 C CA . ASP A 1 134 ? 4.263 -20.967 -21.044 1.00 82.56 134 ASP A CA 1
ATOM 1027 C C . ASP A 1 134 ? 4.555 -22.421 -20.638 1.00 82.56 134 ASP A C 1
ATOM 1029 O O . ASP A 1 134 ? 3.705 -23.302 -20.780 1.00 82.56 134 ASP A O 1
ATOM 1033 N N . VAL A 1 135 ? 5.710 -22.667 -20.007 1.00 81.88 135 VAL A N 1
ATOM 1034 C CA . VAL A 1 135 ? 6.063 -23.975 -19.429 1.00 81.88 135 VAL A CA 1
ATOM 1035 C C . VAL A 1 135 ? 5.103 -24.364 -18.303 1.00 81.88 135 VAL A C 1
ATOM 1037 O O . VAL A 1 135 ? 4.643 -25.504 -18.263 1.00 81.88 135 VAL A O 1
ATOM 1040 N N . PHE A 1 136 ? 4.768 -23.433 -17.409 1.00 82.56 136 PHE A N 1
ATOM 1041 C CA . PHE A 1 136 ? 3.846 -23.677 -16.301 1.00 82.56 136 PHE A CA 1
ATOM 1042 C C . PHE A 1 136 ? 2.434 -24.013 -16.796 1.00 82.56 136 PHE A C 1
ATOM 1044 O O . PHE A 1 136 ? 1.850 -25.002 -16.363 1.00 82.56 136 PHE A O 1
ATOM 1051 N N . MET A 1 137 ? 1.901 -23.245 -17.749 1.00 79.94 137 MET A N 1
ATOM 1052 C CA . MET A 1 137 ? 0.596 -23.503 -18.365 1.00 79.94 137 MET A CA 1
ATOM 1053 C C . MET A 1 137 ? 0.598 -24.841 -19.109 1.00 79.94 137 MET A C 1
ATOM 1055 O O . MET A 1 137 ? -0.329 -25.632 -18.954 1.00 79.94 137 MET A O 1
ATOM 1059 N N . THR A 1 138 ? 1.671 -25.153 -19.836 1.00 82.81 138 THR A N 1
ATOM 1060 C CA . THR A 1 138 ? 1.818 -26.445 -20.520 1.00 82.81 138 THR A CA 1
ATOM 1061 C C . THR A 1 138 ? 1.851 -27.623 -19.540 1.00 82.81 138 THR A C 1
ATOM 1063 O O . THR A 1 138 ? 1.375 -28.700 -19.879 1.00 82.81 138 THR A O 1
ATOM 1066 N N . GLN A 1 139 ? 2.384 -27.445 -18.327 1.00 79.25 139 GLN A N 1
ATOM 1067 C CA . GLN A 1 139 ? 2.354 -28.470 -17.275 1.00 79.25 139 GLN A CA 1
ATOM 1068 C C . GLN A 1 139 ? 1.010 -28.561 -16.543 1.00 79.25 139 GLN A C 1
ATOM 1070 O O . GLN A 1 139 ? 0.682 -29.623 -16.033 1.00 79.25 139 GLN A O 1
ATOM 1075 N N . LEU A 1 140 ? 0.244 -27.471 -16.471 1.00 77.75 140 LEU A N 1
ATOM 1076 C CA . LEU A 1 140 ? -1.033 -27.422 -15.754 1.00 77.75 140 LEU A CA 1
ATOM 1077 C C . LEU A 1 140 ? -2.211 -27.958 -16.588 1.00 77.75 140 LEU A C 1
ATOM 1079 O O . LEU A 1 140 ? -3.192 -28.437 -16.026 1.00 77.75 140 LEU A O 1
ATOM 1083 N N . PHE A 1 141 ? -2.116 -27.875 -17.919 1.00 70.12 141 PHE A N 1
ATOM 1084 C CA . PHE A 1 141 ? -3.115 -28.382 -18.872 1.00 70.12 141 PHE A CA 1
ATOM 1085 C C . PHE A 1 141 ? -2.784 -29.773 -19.448 1.00 70.12 141 PHE A C 1
ATOM 1087 O O . PHE A 1 141 ? -3.431 -30.206 -20.404 1.00 70.12 141 PHE A O 1
ATOM 1094 N N . LYS A 1 142 ? -1.790 -30.467 -18.886 1.00 50.75 142 LYS A N 1
ATOM 1095 C CA . LYS A 1 142 ? -1.386 -31.828 -19.258 1.00 50.75 142 LYS A CA 1
ATOM 1096 C C . LYS A 1 142 ? -1.653 -32.788 -18.107 1.00 50.75 142 LYS A C 1
ATOM 1098 O O . LYS A 1 142 ? -2.051 -33.933 -18.408 1.00 50.75 142 LYS A O 1
#

Foldseek 3Di:
DVVVVVVLVVVLVVLLVLLVVLVVDDLVVLVVSLVVLVVSLVVLLVVLVVVLVVLVVVLVVLCVVLVVVCVPDDDPVNVVSVVVNVVSVVVSVVVNVVSVVVNVSSCVSSVSSVVSSCVVPPVVVVVVVVVVVVVVVVVVVD

Radius of gyration: 23.47 Å; chains: 1; bounding box: 50×45×61 Å

Sequence (142 aa):
TLSSISGKLFGLPISFAVAVAILKTGKFESILALLGVAITSLLIALTIYDQKKVLKSIMNSIDALFSHTKAQRSGELAELISKHKEKLYSQARGLDAAMVFLLIISALPFMISLGVYMFKFHPSVISYFNCFIDVFMTQLFK

Organism: Salmonella newport (NCBI:txid108619)

pLDDT: mean 75.86, std 10.33, range [33.5, 86.5]